Protein AF-A0A9E7FZA4-F1 (afdb_monomer_lite)

Radius of gyration: 38.79 Å; chains: 1; bounding box: 104×63×71 Å

Organism: NCBI:txid320322

Sequence (178 aa):
MCHQRRRRRAGGGRRSDHEEAVSGLAPQQAPPLRQHAPPCLWVTMFCGNHEPTAEARRIPCPIDPSHSVSGENLKSHVKRCPFKKQAQVLENQPYYSKGINSGSSGDGKDDAVGSAAKRNAIFRMSVQEFHGLLGKIKLIHSAISMVLPHSYLVPDACSKWLNQRLDRKLPYQEKHAM

Secondary structure (DSSP, 8-state):
----------------------------PPPPPPPPPPP--TT-SS-TTS---TTT-EEE-SS-TTSEEESTTHHHHHHH-HHHHHHHHHHT-TT--TTTTS---SSSS-----HHHHHHHHHTS-HHHHHHHHHHHHHHHHHHHTT-TTS----HHHHHHHTT-S-TTS--------

InterPro domains:
  IPR022776 TRM13/UPF0224 family, U11-48K-like CHHC zinc finger domain [PF05253] (58-82)
  IPR022776 TRM13/UPF0224 family, U11-48K-like CHHC zinc finger domain [PS51800] (58-85)
  IPR039044 tRNA:m(4)X modification enzyme Trm13 [PTHR12998] (45-177)

Foldseek 3Di:
DDDDDDDDDDDDDDDDDDDDDDDDDDDDDDDPDPDDDPDDPVPDPDDPVGPDDPQQDWDAQPQDSPDTDRNVCNVVCCVVPPSNVVVVVQVPDPPDDPCPVVDDPDPPPPPVCDPVNVVVVLVPDDPVVNVVVVVVVVVVCVVVCVVCVPPDPCDPVNVCVVVVVDDPPDPDDPPPDD

Structure (mmCIF, N/CA/C/O backbone):
data_AF-A0A9E7FZA4-F1
#
_entry.id   AF-A0A9E7FZA4-F1
#
loop_
_atom_site.group_PDB
_atom_site.id
_atom_site.type_symbol
_atom_site.label_atom_id
_atom_site.label_alt_id
_atom_site.label_comp_id
_atom_site.label_asym_id
_atom_site.label_entity_id
_atom_site.label_seq_id
_atom_site.pdbx_PDB_ins_code
_atom_site.Cartn_x
_atom_site.Cartn_y
_atom_site.Cartn_z
_atom_site.occupancy
_atom_site.B_iso_or_equiv
_atom_site.auth_seq_id
_atom_site.auth_comp_id
_atom_site.auth_asym_id
_atom_site.auth_atom_id
_atom_site.pdbx_PDB_model_num
ATOM 1 N N . MET A 1 1 ? 65.044 46.180 13.051 1.00 38.88 1 MET A N 1
ATOM 2 C CA . MET A 1 1 ? 65.736 45.280 14.009 1.00 38.88 1 MET A CA 1
ATOM 3 C C . MET A 1 1 ? 65.769 43.874 13.386 1.00 38.88 1 MET A C 1
ATOM 5 O O . MET A 1 1 ? 64.815 43.559 12.692 1.00 38.88 1 MET A O 1
ATOM 9 N N . CYS A 1 2 ? 66.838 43.062 13.378 1.00 30.36 2 CYS A N 1
ATOM 10 C CA . CYS A 1 2 ? 67.746 42.609 14.459 1.00 30.36 2 CYS A CA 1
ATOM 11 C C . CYS A 1 2 ? 66.999 41.794 15.535 1.00 30.36 2 CYS A C 1
ATOM 13 O O . CYS A 1 2 ? 66.047 42.319 16.090 1.00 30.36 2 CYS A O 1
ATOM 15 N N . HIS A 1 3 ? 67.330 40.540 15.883 1.00 33.72 3 HIS A N 1
ATOM 16 C CA . HIS A 1 3 ? 68.365 39.573 15.441 1.00 33.72 3 HIS A CA 1
ATOM 17 C C . HIS A 1 3 ? 67.695 38.176 15.227 1.00 33.72 3 HIS A C 1
ATOM 19 O O . HIS A 1 3 ? 66.593 37.965 15.710 1.00 33.72 3 HIS A O 1
ATOM 25 N N . GLN A 1 4 ? 68.158 37.228 14.389 1.00 36.94 4 GLN A N 1
ATOM 26 C CA . GLN A 1 4 ? 69.402 36.420 14.452 1.00 36.94 4 GLN A CA 1
ATOM 27 C C . GLN A 1 4 ? 69.544 35.630 15.788 1.00 36.94 4 GLN A C 1
ATOM 29 O O . GLN A 1 4 ? 69.359 36.218 16.839 1.00 36.94 4 GLN A O 1
ATOM 34 N N . ARG A 1 5 ? 69.883 34.320 15.847 1.00 39.69 5 ARG A N 1
ATOM 35 C CA . ARG A 1 5 ? 70.742 33.486 14.961 1.00 39.69 5 ARG A CA 1
ATOM 36 C C . ARG A 1 5 ? 70.550 31.948 15.133 1.00 39.69 5 ARG A C 1
ATOM 38 O O . ARG A 1 5 ? 70.436 31.480 16.250 1.00 39.69 5 ARG A O 1
ATOM 45 N N . ARG A 1 6 ? 70.739 31.203 14.022 1.00 39.91 6 ARG A N 1
ATOM 46 C CA . ARG A 1 6 ? 71.453 29.891 13.845 1.00 39.91 6 ARG A CA 1
ATOM 47 C C . ARG A 1 6 ? 71.077 28.679 14.741 1.00 39.91 6 ARG A C 1
ATOM 49 O O . ARG A 1 6 ? 71.290 28.693 15.939 1.00 39.91 6 ARG A O 1
ATOM 56 N N . ARG A 1 7 ? 70.552 27.581 14.166 1.00 39.00 7 ARG A N 1
ATOM 57 C CA . ARG A 1 7 ? 71.248 26.474 13.431 1.00 39.00 7 ARG A CA 1
ATOM 58 C C . ARG A 1 7 ? 72.186 25.584 14.279 1.00 39.00 7 ARG A C 1
ATOM 60 O O . ARG A 1 7 ? 73.237 26.053 14.703 1.00 39.00 7 ARG A O 1
ATOM 67 N N . ARG A 1 8 ? 71.957 24.262 14.233 1.00 36.03 8 ARG A N 1
ATOM 68 C CA . ARG A 1 8 ? 73.007 23.223 14.081 1.00 36.03 8 ARG A CA 1
ATOM 69 C C . ARG A 1 8 ? 72.563 22.162 13.059 1.00 36.03 8 ARG A C 1
ATOM 71 O O . ARG A 1 8 ? 71.376 22.058 12.767 1.00 36.03 8 ARG A O 1
ATOM 78 N N . ARG A 1 9 ? 73.524 21.448 12.460 1.00 38.00 9 ARG A N 1
ATOM 79 C CA . ARG A 1 9 ? 73.328 20.419 11.419 1.00 38.00 9 ARG A CA 1
ATOM 80 C C . ARG A 1 9 ? 74.443 19.371 11.539 1.00 38.00 9 ARG A C 1
ATOM 82 O O . ARG A 1 9 ? 75.594 19.759 11.703 1.00 38.00 9 ARG A O 1
ATOM 89 N N . ALA A 1 10 ? 74.096 18.096 11.406 1.00 35.38 10 ALA A N 1
ATOM 90 C CA . ALA A 1 10 ? 74.965 16.934 11.179 1.00 35.38 10 ALA A CA 1
ATOM 91 C C . ALA A 1 10 ? 74.084 15.878 10.457 1.00 35.38 10 ALA A C 1
ATOM 93 O O . ALA A 1 10 ? 72.870 15.916 10.643 1.00 35.38 10 ALA A O 1
ATOM 94 N N . GLY A 1 11 ? 74.536 14.991 9.564 1.00 31.41 11 GLY A N 1
ATOM 95 C CA . GLY A 1 11 ? 75.899 14.613 9.171 1.00 31.41 11 GLY A CA 1
ATOM 96 C C . GLY A 1 11 ? 76.360 13.363 9.933 1.00 31.41 11 GLY A C 1
ATOM 97 O O . GLY A 1 11 ? 76.467 13.437 11.147 1.00 31.41 11 GLY A O 1
ATOM 98 N N . GLY A 1 12 ? 76.646 12.213 9.313 1.00 29.28 12 GLY A N 1
ATOM 99 C CA . GLY A 1 12 ? 76.532 11.787 7.904 1.00 29.28 12 GLY A CA 1
ATOM 100 C C . GLY A 1 12 ? 77.145 10.377 7.733 1.00 29.28 12 GLY A C 1
ATOM 101 O O . GLY A 1 12 ? 77.919 9.970 8.592 1.00 29.28 12 GLY A O 1
ATOM 102 N N . GLY A 1 13 ? 76.826 9.622 6.668 1.00 28.83 13 GLY A N 1
ATOM 103 C CA . GLY A 1 13 ? 77.293 8.226 6.519 1.00 28.83 13 GLY A CA 1
ATOM 104 C C . GLY A 1 13 ? 77.327 7.685 5.079 1.00 28.83 13 GLY A C 1
ATOM 105 O O . GLY A 1 13 ? 76.628 8.199 4.208 1.00 28.83 13 GLY A O 1
ATOM 106 N N . ARG A 1 14 ? 78.192 6.682 4.847 1.00 32.19 14 ARG A N 1
ATOM 107 C CA . ARG A 1 14 ? 78.521 5.965 3.587 1.00 32.19 14 ARG A CA 1
ATOM 108 C C . ARG A 1 14 ? 79.055 4.554 3.937 1.00 32.19 14 ARG A C 1
ATOM 110 O O . ARG A 1 14 ? 79.384 4.334 5.098 1.00 32.19 14 ARG A O 1
ATOM 117 N N . ARG A 1 15 ? 79.235 3.593 3.017 1.00 32.59 15 ARG A N 1
ATOM 118 C CA . ARG A 1 15 ? 79.008 3.586 1.549 1.00 32.59 15 ARG A CA 1
ATOM 119 C C . ARG A 1 15 ? 77.604 2.991 1.260 1.00 32.59 15 ARG A C 1
ATOM 121 O O . ARG A 1 15 ? 76.687 3.549 1.851 1.00 32.59 15 ARG A O 1
ATOM 128 N N . SER A 1 16 ? 77.283 2.003 0.418 1.00 33.97 16 SER A N 1
ATOM 129 C CA . SER A 1 16 ? 78.027 1.118 -0.499 1.00 33.97 16 SER A CA 1
ATOM 130 C C . SER A 1 16 ? 77.231 0.929 -1.795 1.00 33.97 16 SER A C 1
ATOM 132 O O . SER A 1 16 ? 76.019 1.129 -1.811 1.00 33.97 16 SER A O 1
ATOM 134 N N . ASP A 1 17 ? 77.925 0.570 -2.869 1.00 31.58 17 ASP A N 1
ATOM 135 C CA . ASP A 1 17 ? 77.421 0.511 -4.242 1.00 31.58 17 ASP A CA 1
ATOM 136 C C . ASP A 1 17 ? 77.162 -0.940 -4.673 1.00 31.58 17 ASP A C 1
ATOM 138 O O . ASP A 1 17 ? 77.810 -1.865 -4.182 1.00 31.58 17 ASP A O 1
ATOM 142 N N . HIS A 1 18 ? 76.285 -1.121 -5.658 1.00 33.06 18 HIS A N 1
ATOM 143 C CA . HIS A 1 18 ? 76.358 -2.263 -6.563 1.00 33.06 18 HIS A CA 1
ATOM 144 C C . HIS A 1 18 ? 75.998 -1.777 -7.967 1.00 33.06 18 HIS A C 1
ATOM 146 O O . HIS A 1 18 ? 74.888 -1.293 -8.189 1.00 33.06 18 HIS A O 1
ATOM 152 N N . GLU A 1 19 ? 76.950 -1.859 -8.893 1.00 34.25 19 GLU A N 1
ATOM 153 C CA . GLU A 1 19 ? 76.653 -1.718 -10.317 1.00 34.25 19 GLU A CA 1
ATOM 154 C C . GLU A 1 19 ? 75.994 -3.002 -10.834 1.00 34.25 19 GLU A C 1
ATOM 156 O O . GLU A 1 19 ? 76.322 -4.107 -10.394 1.00 34.25 19 GLU A O 1
ATOM 161 N N . GLU A 1 20 ? 75.084 -2.827 -11.786 1.00 34.06 20 GLU A N 1
ATOM 162 C CA . GLU A 1 20 ? 74.618 -3.841 -12.729 1.00 34.06 20 GLU A CA 1
ATOM 163 C C . GLU A 1 20 ? 74.221 -3.080 -14.001 1.00 34.06 20 GLU A C 1
ATOM 165 O O . GLU A 1 20 ? 73.506 -2.074 -13.932 1.00 34.06 20 GLU A O 1
ATOM 170 N N . ALA A 1 21 ? 74.768 -3.471 -15.150 1.00 36.97 21 ALA A N 1
ATOM 171 C CA . ALA A 1 21 ? 74.808 -2.616 -16.336 1.00 36.97 21 ALA A CA 1
ATOM 172 C C . ALA A 1 21 ? 73.819 -3.087 -17.408 1.00 36.97 21 ALA A C 1
ATOM 174 O O . ALA A 1 21 ? 74.034 -4.104 -18.065 1.00 36.97 21 ALA A O 1
ATOM 175 N N . VAL A 1 22 ? 72.764 -2.303 -17.657 1.00 41.31 22 VAL A N 1
ATOM 176 C CA . VAL A 1 22 ? 71.807 -2.576 -18.742 1.00 41.31 22 VAL A CA 1
ATOM 177 C C . VAL A 1 22 ? 72.047 -1.626 -19.914 1.00 41.31 22 VAL A C 1
ATOM 179 O O . VAL A 1 22 ? 71.971 -0.405 -19.788 1.00 41.31 22 VAL A O 1
ATOM 182 N N . SER A 1 23 ? 72.362 -2.212 -21.068 1.00 39.94 23 SER A N 1
ATOM 183 C CA . SER A 1 23 ? 72.721 -1.505 -22.302 1.00 39.94 23 SER A CA 1
ATOM 184 C C . SER A 1 23 ? 71.497 -1.001 -23.082 1.00 39.94 23 SER A C 1
ATOM 186 O O . SER A 1 23 ? 70.425 -1.593 -23.004 1.00 39.94 23 SER A O 1
ATOM 188 N N . GLY A 1 24 ? 71.695 0.007 -23.943 1.00 38.31 24 GLY A N 1
ATOM 189 C CA . GLY A 1 24 ? 70.797 0.275 -25.080 1.00 38.31 24 GLY A CA 1
ATOM 190 C C . GLY A 1 24 ? 69.860 1.481 -24.957 1.00 38.31 24 GLY A C 1
ATOM 191 O O . GLY A 1 24 ? 68.643 1.326 -24.896 1.00 38.31 24 GLY A O 1
ATOM 192 N N . LEU A 1 25 ? 70.403 2.701 -25.042 1.00 35.81 25 LEU A N 1
ATOM 193 C CA . LEU A 1 25 ? 69.599 3.895 -25.331 1.00 35.81 25 LEU A CA 1
ATOM 194 C C . LEU A 1 25 ? 69.235 3.953 -26.825 1.00 35.81 25 LEU A C 1
ATOM 196 O O . LEU A 1 25 ? 70.003 4.460 -27.641 1.00 35.81 25 LEU A O 1
ATOM 200 N N . ALA A 1 26 ? 68.043 3.473 -27.178 1.00 50.72 26 ALA A N 1
ATOM 201 C CA . ALA A 1 26 ? 67.417 3.799 -28.458 1.00 50.72 26 ALA A CA 1
ATOM 202 C C . ALA A 1 26 ? 66.765 5.200 -28.385 1.00 50.72 26 ALA A C 1
ATOM 204 O O . ALA A 1 26 ? 66.097 5.504 -27.391 1.00 50.72 26 ALA A O 1
ATOM 205 N N . PRO A 1 27 ? 66.911 6.064 -29.408 1.00 44.44 27 PRO A N 1
ATOM 206 C CA . PRO A 1 27 ? 66.286 7.382 -29.408 1.00 44.44 27 PRO A CA 1
ATOM 207 C C . PRO A 1 27 ? 64.767 7.250 -29.584 1.00 44.44 27 PRO A C 1
ATOM 209 O O . PRO A 1 27 ? 64.277 6.951 -30.674 1.00 44.44 27 PRO A O 1
ATOM 212 N N . GLN A 1 28 ? 64.013 7.489 -28.510 1.00 47.84 28 GLN A N 1
ATOM 213 C CA . GLN A 1 28 ? 62.552 7.535 -28.573 1.00 47.84 28 GLN A CA 1
ATOM 214 C C . GLN A 1 28 ? 62.111 8.714 -29.448 1.00 47.84 28 GLN A C 1
ATOM 216 O O . GLN A 1 28 ? 62.324 9.876 -29.099 1.00 47.84 28 GLN A O 1
ATOM 221 N N . GLN A 1 29 ? 61.489 8.411 -30.588 1.00 48.44 29 GLN A N 1
ATOM 222 C CA . GLN A 1 29 ? 60.869 9.422 -31.438 1.00 48.44 29 GLN A CA 1
ATOM 223 C C . GLN A 1 29 ? 59.700 10.060 -30.680 1.00 48.44 29 GLN A C 1
ATOM 225 O O . GLN A 1 29 ? 58.849 9.356 -30.133 1.00 48.44 29 GLN A O 1
ATOM 230 N N . ALA A 1 30 ? 59.657 11.393 -30.633 1.00 49.06 30 ALA A N 1
ATOM 231 C CA . ALA A 1 30 ? 58.550 12.100 -30.002 1.00 49.06 30 ALA A CA 1
ATOM 232 C C . ALA A 1 30 ? 57.234 11.785 -30.743 1.00 49.06 30 ALA A C 1
ATOM 234 O O . ALA A 1 30 ? 57.228 11.774 -31.978 1.00 49.06 30 ALA A O 1
ATOM 235 N N . PRO A 1 31 ? 56.115 11.546 -30.031 1.00 54.03 31 PRO A N 1
ATOM 236 C CA . PRO A 1 31 ? 54.830 11.330 -30.683 1.00 54.03 31 PRO A CA 1
ATOM 237 C C . PRO A 1 31 ? 54.437 12.582 -31.483 1.00 54.03 31 PRO A C 1
ATOM 239 O O . PRO A 1 31 ? 54.711 13.700 -31.032 1.00 54.03 31 PRO A O 1
ATOM 242 N N . PRO A 1 32 ? 53.783 12.431 -32.650 1.00 54.00 32 PRO A N 1
ATOM 243 C CA . PRO A 1 32 ? 53.378 13.573 -33.457 1.00 54.00 32 PRO A CA 1
ATOM 244 C C . PRO A 1 32 ? 52.465 14.492 -32.643 1.00 54.00 32 PRO A C 1
ATOM 246 O O . PRO A 1 32 ? 51.530 14.032 -31.979 1.00 54.00 32 PRO A O 1
ATOM 249 N N . LEU A 1 33 ? 52.742 15.798 -32.701 1.00 50.69 33 LEU A N 1
ATOM 250 C CA . LEU A 1 33 ? 51.929 16.814 -32.039 1.00 50.69 33 LEU A CA 1
ATOM 251 C C . LEU A 1 33 ? 50.464 16.630 -32.445 1.00 50.69 33 LEU A C 1
ATOM 253 O O . LEU A 1 33 ? 50.146 16.596 -33.636 1.00 50.69 33 LEU A O 1
ATOM 257 N N . ARG A 1 34 ? 49.569 16.517 -31.453 1.00 52.25 34 ARG A N 1
ATOM 258 C CA . ARG A 1 34 ? 48.125 16.493 -31.706 1.00 52.25 34 ARG A CA 1
ATOM 259 C C . ARG A 1 34 ? 47.766 17.732 -32.516 1.00 52.25 34 ARG A C 1
ATOM 261 O O . ARG A 1 34 ? 47.904 18.847 -32.019 1.00 52.25 34 ARG A O 1
ATOM 268 N N . GLN A 1 35 ? 47.280 17.525 -33.737 1.00 55.59 35 GLN A N 1
ATOM 269 C CA . GLN A 1 35 ? 46.685 18.595 -34.525 1.00 55.59 35 GLN A CA 1
ATOM 270 C C . GLN A 1 35 ? 45.560 19.209 -33.686 1.00 55.59 35 GLN A C 1
ATOM 272 O O . GLN A 1 35 ? 44.653 18.501 -33.239 1.00 55.59 35 GLN A O 1
ATOM 277 N N . HIS A 1 36 ? 45.677 20.503 -33.387 1.00 57.22 36 HIS A N 1
ATOM 278 C CA . HIS A 1 36 ? 44.692 21.191 -32.564 1.00 57.22 36 HIS A CA 1
ATOM 279 C C . HIS A 1 36 ? 43.347 21.178 -33.293 1.00 57.22 36 HIS A C 1
ATOM 281 O O . HIS A 1 36 ? 43.280 21.498 -34.480 1.00 57.22 36 HIS A O 1
ATOM 287 N N . ALA A 1 37 ? 42.281 20.797 -32.585 1.00 57.38 37 ALA A N 1
ATOM 288 C CA . ALA A 1 37 ? 40.937 20.844 -33.144 1.00 57.38 37 ALA A CA 1
ATOM 289 C C . ALA A 1 37 ? 40.608 22.285 -33.587 1.00 57.38 37 ALA A C 1
ATOM 291 O O . ALA A 1 37 ? 40.990 23.226 -32.881 1.00 57.38 37 ALA A O 1
ATOM 292 N N . PRO A 1 38 ? 39.922 22.479 -34.730 1.00 58.16 38 PRO A N 1
ATOM 293 C CA . PRO A 1 38 ? 39.569 23.812 -35.201 1.00 58.16 38 PRO A CA 1
ATOM 294 C C . PRO A 1 38 ? 38.713 24.546 -34.153 1.00 58.16 38 PRO A C 1
ATOM 296 O O . PRO A 1 38 ? 37.915 23.908 -33.457 1.00 58.16 38 PRO A O 1
ATOM 299 N N . PRO A 1 39 ? 38.872 25.874 -34.008 1.00 54.72 39 PRO A N 1
ATOM 300 C CA . PRO A 1 39 ? 38.181 26.637 -32.977 1.00 54.72 39 PRO A CA 1
ATOM 301 C C . PRO A 1 39 ? 36.663 26.549 -33.153 1.00 54.72 39 PRO A C 1
ATOM 303 O O . PRO A 1 39 ? 36.142 26.660 -34.263 1.00 54.72 39 PRO A O 1
ATOM 306 N N . CYS A 1 40 ? 35.948 26.362 -32.042 1.00 52.91 40 CYS A N 1
ATOM 307 C CA . CYS A 1 40 ? 34.493 26.251 -32.048 1.00 52.91 40 CYS A CA 1
ATOM 308 C C . CYS A 1 40 ? 33.859 27.556 -32.551 1.00 52.91 40 CYS A C 1
ATOM 310 O O . CYS A 1 40 ? 33.957 28.595 -31.895 1.00 52.91 40 CYS A O 1
ATOM 312 N N . LEU A 1 41 ? 33.184 27.498 -33.702 1.00 50.09 41 LEU A N 1
ATOM 313 C CA . LEU A 1 41 ? 32.391 28.612 -34.215 1.00 50.09 41 LEU A CA 1
ATOM 314 C C . LEU A 1 41 ? 31.134 28.767 -33.348 1.00 50.09 41 LEU A C 1
ATOM 316 O O . LEU A 1 41 ? 30.140 28.070 -33.523 1.00 50.09 41 LEU A O 1
ATOM 320 N N . TRP A 1 42 ? 31.226 29.703 -32.406 1.00 49.84 42 TRP A N 1
ATOM 321 C CA . TRP A 1 42 ? 30.310 30.050 -31.308 1.00 49.84 42 TRP A CA 1
ATOM 322 C C . TRP A 1 42 ? 28.844 30.383 -31.666 1.00 49.84 42 TRP A C 1
ATOM 324 O O . TRP A 1 42 ? 28.104 30.857 -30.808 1.00 49.84 42 TRP A O 1
ATOM 334 N N . VAL A 1 43 ? 28.411 30.134 -32.904 1.00 58.72 43 VAL A N 1
ATOM 335 C CA . VAL A 1 43 ? 27.051 30.405 -33.401 1.00 58.72 43 VAL A CA 1
ATOM 336 C C . VAL A 1 43 ? 26.199 29.126 -33.478 1.00 58.72 43 VAL A C 1
ATOM 338 O O . VAL A 1 43 ? 24.974 29.215 -33.511 1.00 58.72 43 VAL A O 1
ATOM 341 N N . THR A 1 44 ? 26.801 27.929 -33.435 1.00 57.25 44 THR A N 1
ATOM 342 C CA . THR A 1 44 ? 26.060 26.658 -33.345 1.00 57.25 44 THR A CA 1
ATOM 343 C C . THR A 1 44 ? 26.374 25.925 -32.037 1.00 57.25 44 THR A C 1
ATOM 345 O O . THR A 1 44 ? 27.525 25.653 -31.710 1.00 57.25 44 THR A O 1
ATOM 348 N N . MET A 1 45 ? 25.328 25.558 -31.285 1.00 66.31 45 MET A N 1
ATOM 349 C CA . MET A 1 45 ? 25.434 24.790 -30.024 1.00 66.31 45 MET A CA 1
ATOM 350 C C . MET A 1 45 ? 25.992 23.366 -30.214 1.00 66.31 45 MET A C 1
ATOM 352 O O . MET A 1 45 ? 26.352 22.700 -29.245 1.00 66.31 45 MET A O 1
ATOM 356 N N . PHE A 1 46 ? 26.061 22.904 -31.463 1.00 64.69 46 PHE A N 1
ATOM 357 C CA . PHE A 1 46 ? 26.581 21.609 -31.880 1.00 64.69 46 PHE A CA 1
ATOM 358 C C . PHE A 1 46 ? 27.484 21.819 -33.101 1.00 64.69 46 PHE A C 1
ATOM 360 O O . PHE A 1 46 ? 27.218 22.697 -33.924 1.00 64.69 46 PHE A O 1
ATOM 367 N N . CYS A 1 47 ? 28.551 21.030 -33.240 1.00 74.06 47 CYS A N 1
ATOM 368 C CA . CYS A 1 47 ? 29.307 20.978 -34.492 1.00 74.06 47 CYS A CA 1
ATOM 369 C C . CYS A 1 47 ? 28.553 20.129 -35.533 1.00 74.06 47 CYS A C 1
ATOM 371 O O . CYS A 1 47 ? 27.715 19.307 -35.165 1.00 74.06 47 CYS A O 1
ATOM 373 N N . GLY A 1 48 ? 28.900 20.246 -36.820 1.00 57.06 48 GLY A N 1
ATOM 374 C CA . GLY A 1 48 ? 28.269 19.470 -37.905 1.00 57.06 48 GLY A CA 1
ATOM 375 C C . GLY A 1 48 ? 28.447 17.942 -37.827 1.00 57.06 48 GLY A C 1
ATOM 376 O O . GLY A 1 48 ? 27.920 17.222 -38.661 1.00 57.06 48 GLY A O 1
ATOM 377 N N . ASN A 1 49 ? 29.175 17.434 -36.825 1.00 59.25 49 ASN A N 1
ATOM 378 C CA . ASN A 1 49 ? 29.316 16.004 -36.528 1.00 59.25 49 ASN A CA 1
ATOM 379 C C . ASN A 1 49 ? 28.532 15.575 -35.261 1.00 59.25 49 ASN A C 1
ATOM 381 O O . ASN A 1 49 ? 28.656 14.439 -34.796 1.00 59.25 49 ASN A O 1
ATOM 385 N N . HIS A 1 50 ? 27.756 16.498 -34.682 1.00 63.53 50 HIS A N 1
ATOM 386 C CA . HIS A 1 50 ? 26.902 16.344 -33.497 1.00 63.53 50 HIS A CA 1
ATOM 387 C C . HIS A 1 50 ? 25.514 16.986 -33.698 1.00 63.53 50 HIS A C 1
ATOM 389 O O . HIS A 1 50 ? 24.812 17.257 -32.724 1.00 63.53 50 HIS A O 1
ATOM 395 N N . GLU A 1 51 ? 25.112 17.237 -34.946 1.00 60.59 51 GLU A N 1
ATOM 396 C CA . GLU A 1 51 ? 23.770 17.720 -35.265 1.00 60.59 51 GLU A CA 1
ATOM 397 C C . GLU A 1 51 ? 22.719 16.673 -34.832 1.00 60.59 51 GLU A C 1
ATOM 399 O O . GLU A 1 51 ? 22.842 15.506 -35.217 1.00 60.59 51 GLU A O 1
ATOM 404 N N . PRO A 1 52 ? 21.720 17.023 -33.992 1.00 60.88 52 PRO A N 1
ATOM 405 C CA . PRO A 1 52 ? 20.790 16.032 -33.455 1.00 60.88 52 PRO A CA 1
ATOM 406 C C . PRO A 1 52 ? 19.813 15.493 -34.512 1.00 60.88 52 PRO A C 1
ATOM 408 O O . PRO A 1 52 ? 18.746 16.064 -34.742 1.00 60.88 52 PRO A O 1
ATOM 411 N N . THR A 1 53 ? 20.140 14.343 -35.104 1.00 64.56 53 THR A N 1
ATOM 412 C CA . THR A 1 53 ? 19.197 13.518 -35.875 1.00 64.56 53 THR A CA 1
ATOM 413 C C . THR A 1 53 ? 17.947 13.195 -35.050 1.00 64.56 53 THR A C 1
ATOM 415 O O . THR A 1 53 ? 17.996 13.086 -33.819 1.00 64.56 53 THR A O 1
ATOM 418 N N . ALA A 1 54 ? 16.806 12.996 -35.716 1.00 61.84 54 ALA A N 1
ATOM 419 C CA . ALA A 1 54 ? 15.543 12.671 -35.044 1.00 61.84 54 ALA A CA 1
ATOM 420 C C . ALA A 1 54 ? 15.624 11.344 -34.257 1.00 61.84 54 ALA A C 1
ATOM 422 O O . ALA A 1 54 ? 14.920 11.151 -33.266 1.00 61.84 54 ALA A O 1
ATOM 423 N N . GLU A 1 55 ? 16.539 10.472 -34.667 1.00 59.94 55 GLU A N 1
ATOM 424 C CA . GLU A 1 55 ? 16.875 9.153 -34.135 1.00 59.94 55 GLU A CA 1
ATOM 425 C C . GLU A 1 55 ? 17.727 9.251 -32.851 1.00 59.94 55 GLU A C 1
ATOM 427 O O . GLU A 1 55 ? 17.510 8.504 -31.886 1.00 59.94 55 GLU A O 1
ATOM 432 N N . ALA A 1 56 ? 18.614 10.254 -32.795 1.00 67.12 56 ALA A N 1
ATOM 433 C CA . ALA A 1 56 ? 19.438 10.594 -31.635 1.00 67.12 56 ALA A CA 1
ATOM 434 C C . ALA A 1 56 ? 18.630 11.261 -30.501 1.00 67.12 56 ALA A C 1
ATOM 436 O O . ALA A 1 56 ? 19.107 11.369 -29.363 1.00 67.12 56 ALA A O 1
ATOM 437 N N . ARG A 1 57 ? 17.388 11.687 -30.781 1.00 82.81 57 ARG A N 1
ATOM 438 C CA . ARG A 1 57 ? 16.461 12.275 -29.804 1.00 82.81 57 ARG A CA 1
ATOM 439 C C . ARG A 1 57 ? 16.291 11.366 -28.585 1.00 82.81 57 ARG A C 1
ATOM 441 O O . ARG A 1 57 ? 16.064 10.159 -28.697 1.00 82.81 57 ARG A O 1
ATOM 448 N N . ARG A 1 58 ? 16.330 11.971 -27.393 1.00 89.25 58 ARG A N 1
ATOM 449 C CA . ARG A 1 58 ? 15.987 11.276 -26.147 1.00 89.25 58 ARG A CA 1
ATOM 450 C C . ARG A 1 58 ? 14.470 11.232 -25.965 1.00 89.25 58 ARG A C 1
ATOM 452 O O . ARG A 1 58 ? 13.800 12.256 -26.089 1.00 89.25 58 ARG A O 1
ATOM 459 N N . ILE A 1 59 ? 13.950 10.057 -25.638 1.00 91.25 59 ILE A N 1
ATOM 460 C CA . ILE A 1 59 ? 12.536 9.781 -25.355 1.00 91.25 59 ILE A CA 1
ATOM 461 C C . ILE A 1 59 ? 12.386 9.227 -23.928 1.00 91.25 59 ILE A C 1
ATOM 463 O O . ILE A 1 59 ? 13.337 8.615 -23.430 1.00 91.25 59 ILE A O 1
ATOM 467 N N . PRO A 1 60 ? 11.246 9.432 -23.240 1.00 94.75 60 PRO A N 1
ATOM 468 C CA . PRO A 1 60 ? 10.995 8.803 -21.943 1.00 94.75 60 PRO A CA 1
ATOM 469 C C . PRO A 1 60 ? 10.956 7.276 -22.080 1.00 94.75 60 PRO A C 1
ATOM 471 O O . PRO A 1 60 ? 10.576 6.737 -23.123 1.00 94.75 60 PRO A O 1
ATOM 474 N N . CYS A 1 61 ? 11.352 6.558 -21.032 1.00 94.88 61 CYS A N 1
ATOM 475 C CA . CYS A 1 61 ? 11.288 5.101 -21.031 1.00 94.88 61 CYS A CA 1
ATOM 476 C C . CYS A 1 61 ? 9.832 4.604 -20.876 1.00 94.88 61 CYS A C 1
ATOM 478 O O . CYS A 1 61 ? 9.114 5.076 -19.998 1.00 94.88 61 CYS A O 1
ATOM 480 N N . PRO A 1 62 ? 9.390 3.593 -21.652 1.00 93.88 62 PRO A N 1
ATOM 481 C CA . PRO A 1 62 ? 8.021 3.061 -21.604 1.00 93.88 62 PRO A CA 1
ATOM 482 C C . PRO A 1 62 ? 7.717 2.189 -20.371 1.00 93.88 62 PRO A C 1
ATOM 484 O O . PRO A 1 62 ? 6.655 1.579 -20.306 1.00 93.88 62 PRO A O 1
ATOM 487 N N . ILE A 1 63 ? 8.658 2.067 -19.429 1.00 93.62 63 ILE A N 1
ATOM 488 C CA . ILE A 1 63 ? 8.514 1.285 -18.185 1.00 93.62 63 ILE A CA 1
ATOM 489 C C . ILE A 1 63 ? 8.491 2.205 -16.961 1.00 93.62 63 ILE A C 1
ATOM 491 O O . ILE A 1 63 ? 7.791 1.922 -15.996 1.00 93.62 63 ILE A O 1
ATOM 495 N N . ASP A 1 64 ? 9.233 3.309 -17.023 1.00 92.12 64 ASP A N 1
ATOM 496 C CA . ASP A 1 64 ? 9.205 4.389 -16.043 1.00 92.12 64 ASP A CA 1
ATOM 497 C C . ASP A 1 64 ? 9.509 5.711 -16.774 1.00 92.12 64 ASP A C 1
ATOM 499 O O . ASP A 1 64 ? 10.623 5.872 -17.279 1.00 92.12 64 ASP A O 1
ATOM 503 N N . PRO A 1 65 ? 8.556 6.657 -16.854 1.00 93.88 65 PRO A N 1
ATOM 504 C CA . PRO A 1 65 ? 8.786 7.961 -17.468 1.00 93.88 65 PRO A CA 1
ATOM 505 C C . PRO A 1 65 ? 9.832 8.845 -16.766 1.00 93.88 65 PRO A C 1
ATOM 507 O O . PRO A 1 65 ? 10.189 9.878 -17.333 1.00 93.88 65 PRO A O 1
ATOM 510 N N . SER A 1 66 ? 10.328 8.486 -15.570 1.00 93.69 66 SER A N 1
ATOM 511 C CA . SER A 1 66 ? 11.297 9.307 -14.824 1.00 93.69 66 SER A CA 1
ATOM 512 C C . SER A 1 66 ? 12.655 9.477 -15.525 1.00 93.69 66 SER A C 1
ATOM 514 O O . SER A 1 66 ? 13.343 10.474 -15.291 1.00 93.69 66 SER A O 1
ATOM 516 N N . HIS A 1 67 ? 13.041 8.560 -16.425 1.00 92.94 67 HIS A N 1
ATOM 517 C CA . HIS A 1 67 ? 14.315 8.617 -17.155 1.00 92.94 67 HIS A CA 1
ATOM 518 C C . HIS A 1 67 ? 14.165 8.549 -18.682 1.00 92.94 67 HIS A C 1
ATOM 520 O O . HIS A 1 67 ? 13.207 7.998 -19.226 1.00 92.94 67 HIS A O 1
ATOM 526 N N . SER A 1 68 ? 15.167 9.087 -19.395 1.00 93.25 68 SER A N 1
ATOM 527 C CA . SER A 1 68 ? 15.174 9.190 -20.862 1.00 93.25 68 SER A CA 1
ATOM 528 C C . SER A 1 68 ? 16.324 8.444 -21.552 1.00 93.25 68 SER A C 1
ATOM 530 O O . SER A 1 68 ? 17.454 8.355 -21.054 1.00 93.25 68 SER A O 1
ATOM 532 N N . VAL A 1 69 ? 16.03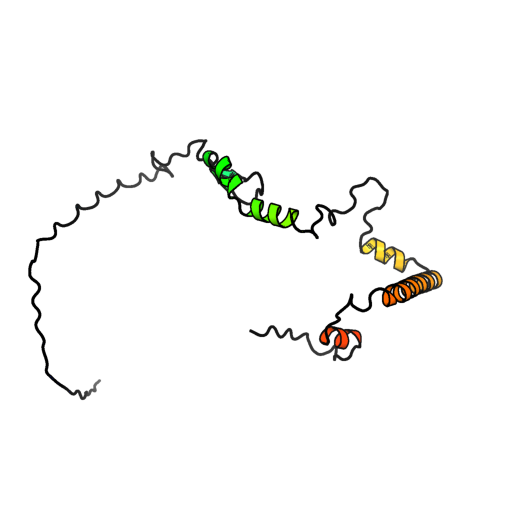5 7.926 -22.746 1.00 91.94 69 VAL A N 1
ATOM 533 C CA . VAL A 1 69 ? 16.875 7.003 -23.530 1.00 91.94 69 VAL A CA 1
ATOM 534 C C . VAL A 1 69 ? 16.965 7.471 -24.987 1.00 91.94 69 VAL A C 1
ATOM 536 O O . VAL A 1 69 ? 16.028 8.108 -25.457 1.00 91.94 69 VAL A O 1
ATOM 539 N N . SER A 1 70 ? 18.052 7.179 -25.716 1.00 90.31 70 SER A N 1
ATOM 540 C CA . SER A 1 70 ? 18.094 7.467 -27.167 1.00 90.31 70 SER A CA 1
ATOM 541 C C . SER A 1 70 ? 17.074 6.591 -27.905 1.00 90.31 70 SER A C 1
ATOM 543 O O . SER A 1 70 ? 16.898 5.424 -27.538 1.00 90.31 70 SER A O 1
ATOM 545 N N . GLY A 1 71 ? 16.400 7.146 -28.918 1.00 87.69 71 GLY A N 1
ATOM 546 C CA . GLY A 1 71 ? 15.345 6.457 -29.669 1.00 87.69 71 GLY A CA 1
ATOM 547 C C . GLY A 1 71 ? 15.822 5.144 -30.293 1.00 87.69 71 GLY A C 1
ATOM 548 O O . GLY A 1 71 ? 15.240 4.088 -30.036 1.00 87.69 71 GLY A O 1
ATOM 549 N N . GLU A 1 72 ? 16.946 5.190 -31.012 1.00 88.25 72 GLU A N 1
ATOM 550 C CA . GLU A 1 72 ? 17.662 4.018 -31.552 1.00 88.25 72 GLU A CA 1
ATOM 551 C C . GLU A 1 72 ? 17.857 2.908 -30.503 1.00 88.25 72 GLU A C 1
ATOM 553 O O . GLU A 1 72 ? 17.626 1.722 -30.753 1.00 88.25 72 GLU A O 1
ATOM 558 N N . ASN A 1 73 ? 18.261 3.304 -29.293 1.00 89.44 73 ASN A N 1
ATOM 559 C CA . ASN A 1 73 ? 18.639 2.403 -28.213 1.00 89.44 73 ASN A CA 1
ATOM 560 C C . ASN A 1 73 ? 17.468 1.996 -27.307 1.00 89.44 73 ASN A C 1
ATOM 562 O O . ASN A 1 73 ? 17.675 1.263 -26.340 1.00 89.44 73 ASN A O 1
ATOM 566 N N . LEU A 1 74 ? 16.225 2.373 -27.618 1.00 91.56 74 LEU A N 1
ATOM 567 C CA . LEU A 1 74 ? 15.051 1.969 -26.839 1.00 91.56 74 LEU A CA 1
ATOM 568 C C . LEU A 1 74 ? 14.957 0.438 -26.687 1.00 91.56 74 LEU A C 1
ATOM 570 O O . LEU A 1 74 ? 14.777 -0.083 -25.583 1.00 91.56 74 LEU A O 1
ATOM 574 N N . LYS A 1 75 ? 15.140 -0.299 -27.792 1.00 92.62 75 LYS A N 1
ATOM 575 C CA . LYS A 1 75 ? 15.038 -1.771 -27.830 1.00 92.62 75 LYS A CA 1
ATOM 576 C C . LYS A 1 75 ? 16.150 -2.471 -27.034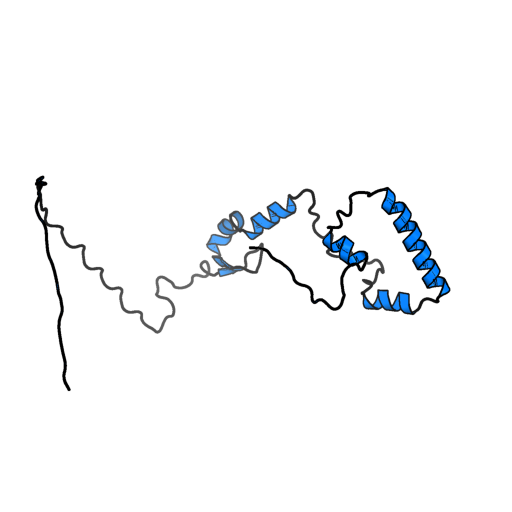 1.00 92.62 75 LYS A C 1
ATOM 578 O O . LYS A 1 75 ? 15.925 -3.563 -26.509 1.00 92.62 75 LYS A O 1
ATOM 583 N N . SER A 1 76 ? 17.339 -1.870 -26.934 1.00 93.94 76 SER A N 1
ATOM 584 C CA . SER A 1 76 ? 18.457 -2.394 -26.136 1.00 93.94 76 SER A CA 1
ATOM 585 C C . SER A 1 76 ? 18.326 -1.990 -24.661 1.00 93.94 76 SER A C 1
ATOM 587 O O . SER A 1 76 ? 18.544 -2.822 -23.775 1.00 93.94 76 SER A O 1
ATOM 589 N N . HIS A 1 77 ? 17.861 -0.766 -24.386 1.00 95.00 77 HIS A N 1
ATOM 590 C CA . HIS A 1 77 ? 17.553 -0.271 -23.047 1.00 95.00 77 HIS A CA 1
ATOM 591 C C . HIS A 1 77 ? 16.487 -1.119 -22.347 1.00 95.00 77 HIS A C 1
ATOM 593 O O . HIS A 1 77 ? 16.716 -1.565 -21.227 1.00 95.00 77 HIS A O 1
ATOM 599 N N . VAL A 1 78 ? 15.351 -1.407 -22.991 1.00 94.25 78 VAL A N 1
ATOM 600 C CA . VAL A 1 78 ? 14.239 -2.176 -22.388 1.00 94.25 78 VAL A CA 1
ATOM 601 C C . VAL A 1 78 ? 14.662 -3.586 -21.934 1.00 94.25 78 VAL A C 1
ATOM 603 O O . VAL A 1 78 ? 14.052 -4.154 -21.028 1.00 94.25 78 VAL A O 1
ATOM 606 N N . LYS A 1 79 ? 15.743 -4.149 -22.492 1.00 94.56 79 LYS A N 1
ATOM 607 C CA . LYS A 1 79 ? 16.336 -5.424 -22.039 1.00 94.56 79 LYS A CA 1
ATOM 608 C C . LYS A 1 79 ? 17.246 -5.283 -20.808 1.00 94.56 79 LYS A C 1
ATOM 610 O O . LYS A 1 79 ? 17.516 -6.276 -20.140 1.00 94.56 79 LYS A O 1
ATOM 615 N N . ARG A 1 80 ? 17.749 -4.079 -20.514 1.00 94.62 80 ARG A N 1
ATOM 616 C CA . ARG A 1 80 ? 18.749 -3.799 -19.462 1.00 94.62 80 ARG A CA 1
ATOM 617 C C . ARG A 1 80 ? 18.235 -2.901 -18.325 1.00 94.62 80 ARG A C 1
ATOM 619 O O . ARG A 1 80 ? 18.862 -2.890 -17.269 1.00 94.62 80 ARG A O 1
ATOM 626 N N . CYS A 1 81 ? 17.119 -2.200 -18.541 1.00 96.38 81 CYS A N 1
ATOM 627 C CA . CYS A 1 81 ? 16.481 -1.223 -17.654 1.00 96.38 81 CYS A CA 1
ATOM 628 C C . CYS A 1 81 ? 16.418 -1.685 -16.178 1.00 96.38 81 CYS A C 1
ATOM 630 O O . CYS A 1 81 ? 15.829 -2.738 -15.913 1.00 96.38 81 CYS A O 1
ATOM 632 N N . PRO A 1 82 ? 16.967 -0.913 -15.215 1.00 95.56 82 PRO A N 1
ATOM 633 C CA . PRO A 1 82 ? 16.913 -1.254 -13.791 1.00 95.56 82 PRO A CA 1
ATOM 634 C C . PRO A 1 82 ? 15.481 -1.395 -13.266 1.00 95.56 82 PRO A C 1
ATOM 636 O O . PRO A 1 82 ? 15.157 -2.426 -12.683 1.00 95.56 82 PRO A O 1
ATOM 639 N N . PHE A 1 83 ? 14.604 -0.431 -13.565 1.00 95.06 83 PHE A N 1
ATOM 640 C CA . PHE A 1 83 ? 13.202 -0.451 -13.131 1.00 95.06 83 PHE A CA 1
ATOM 641 C C . PHE A 1 83 ? 12.434 -1.668 -13.653 1.00 95.06 83 PHE A C 1
ATOM 643 O O . PHE A 1 83 ? 11.652 -2.255 -12.912 1.00 95.06 83 PHE A O 1
ATOM 650 N N . LYS A 1 84 ? 12.721 -2.135 -14.880 1.00 95.50 84 LYS A N 1
ATOM 651 C CA . LYS A 1 84 ? 12.150 -3.396 -15.378 1.00 95.50 84 LYS A CA 1
ATOM 652 C C . LYS A 1 84 ? 12.565 -4.581 -14.508 1.00 95.50 84 LYS A C 1
ATOM 654 O O . LYS A 1 84 ? 11.718 -5.378 -14.123 1.00 95.50 84 LYS A O 1
ATOM 659 N N . LYS A 1 85 ? 13.861 -4.703 -14.205 1.00 95.81 85 LYS A N 1
ATOM 660 C CA . LYS A 1 85 ? 14.379 -5.797 -13.370 1.00 95.81 85 LYS A CA 1
ATOM 661 C C . LYS A 1 85 ? 13.791 -5.736 -11.962 1.00 95.81 85 LYS A C 1
ATOM 663 O O . LYS A 1 85 ? 13.399 -6.768 -11.438 1.00 95.81 85 LYS A O 1
ATOM 668 N N . GLN A 1 86 ? 13.685 -4.541 -11.383 1.00 94.62 86 GLN A N 1
ATOM 669 C CA . GLN A 1 86 ? 13.070 -4.323 -10.076 1.00 94.62 86 GLN A CA 1
ATOM 670 C C . GLN A 1 86 ? 11.587 -4.714 -10.073 1.00 94.62 86 GLN A C 1
ATOM 672 O O . GLN A 1 86 ? 11.168 -5.448 -9.184 1.00 94.62 86 GLN A O 1
ATOM 677 N N . ALA A 1 87 ? 10.817 -4.303 -11.087 1.00 92.69 87 ALA A N 1
ATOM 678 C CA . ALA A 1 87 ? 9.421 -4.702 -11.248 1.00 92.69 87 ALA A CA 1
ATOM 679 C C . ALA A 1 87 ? 9.277 -6.225 -11.385 1.00 92.69 87 ALA A C 1
ATOM 681 O O . ALA A 1 87 ? 8.477 -6.815 -10.675 1.00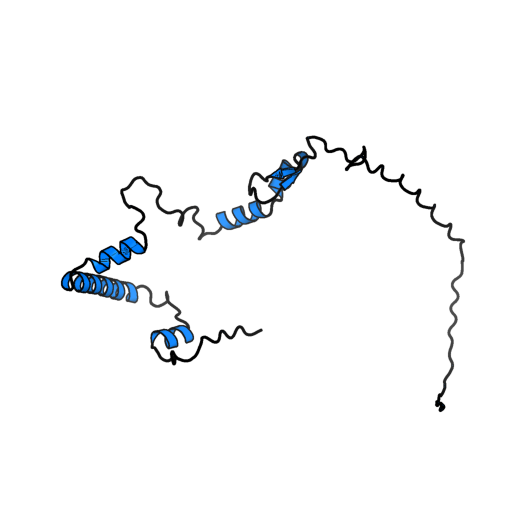 92.69 87 ALA A O 1
ATOM 682 N N . GLN A 1 88 ? 10.109 -6.881 -12.202 1.00 94.62 88 GLN A N 1
ATOM 683 C CA . GLN A 1 88 ? 10.092 -8.343 -12.347 1.00 94.62 88 GLN A CA 1
ATOM 684 C C . GLN A 1 88 ? 10.498 -9.077 -11.057 1.00 94.62 88 GLN A C 1
ATOM 686 O O . GLN A 1 88 ? 9.905 -10.095 -10.721 1.00 94.62 88 GLN A O 1
ATOM 691 N N . VAL A 1 89 ? 11.488 -8.576 -10.311 1.00 95.62 89 VAL A N 1
ATOM 692 C CA . VAL A 1 89 ? 11.875 -9.147 -9.007 1.00 95.62 89 VAL A CA 1
ATOM 693 C C . VAL A 1 89 ? 10.750 -8.988 -7.984 1.00 95.62 89 VAL A C 1
ATOM 695 O O . VAL A 1 89 ? 10.519 -9.917 -7.214 1.00 95.62 89 VAL A O 1
ATOM 698 N N . LEU A 1 90 ? 10.040 -7.856 -7.999 1.00 92.62 90 LEU A N 1
ATOM 699 C CA . LEU A 1 90 ? 8.892 -7.577 -7.136 1.00 92.62 90 LEU A CA 1
ATOM 700 C C . LEU A 1 90 ? 7.685 -8.461 -7.490 1.00 92.62 90 LEU A C 1
ATOM 702 O O . LEU A 1 90 ? 7.143 -9.118 -6.610 1.00 92.62 90 LEU A O 1
ATOM 706 N N . GLU A 1 91 ? 7.310 -8.529 -8.770 1.00 94.25 91 GLU A N 1
ATOM 707 C CA . GLU A 1 91 ? 6.197 -9.348 -9.280 1.00 94.25 91 GLU A CA 1
ATOM 708 C C . GLU A 1 91 ? 6.416 -10.855 -9.059 1.00 94.25 91 GLU A C 1
ATOM 710 O O . GLU A 1 91 ? 5.445 -11.594 -8.927 1.00 94.25 91 GLU A O 1
ATOM 715 N N . ASN A 1 92 ? 7.672 -11.301 -8.939 1.00 95.56 92 ASN A N 1
ATOM 716 C CA . ASN A 1 92 ? 8.036 -12.683 -8.617 1.00 95.56 92 ASN A CA 1
ATOM 717 C C . ASN A 1 92 ? 8.115 -12.993 -7.102 1.00 95.56 92 ASN A C 1
ATOM 719 O O . ASN A 1 92 ? 8.474 -14.116 -6.743 1.00 95.56 92 ASN A O 1
ATOM 723 N N . GLN A 1 93 ? 7.844 -12.047 -6.191 1.00 94.75 93 GLN A N 1
ATOM 724 C CA . GLN A 1 93 ? 7.867 -12.344 -4.750 1.00 94.75 93 GLN A CA 1
ATOM 725 C C . GLN A 1 93 ? 6.610 -13.125 -4.320 1.00 94.75 93 GLN A C 1
ATOM 727 O O . GLN A 1 93 ? 5.505 -12.654 -4.585 1.00 94.75 93 GLN A O 1
ATOM 732 N N . PRO A 1 94 ? 6.725 -14.233 -3.554 1.00 95.06 94 PRO A N 1
ATOM 733 C CA . PRO A 1 94 ? 5.565 -15.023 -3.106 1.00 95.06 94 PRO A CA 1
ATOM 734 C C . PRO A 1 94 ? 4.532 -14.260 -2.260 1.00 95.06 94 PRO A C 1
ATOM 736 O O . PRO A 1 94 ? 3.405 -14.715 -2.098 1.00 95.06 94 PRO A O 1
ATOM 739 N N . TYR A 1 95 ? 4.926 -13.117 -1.693 1.00 91.50 95 TYR A N 1
ATOM 740 C CA . TYR A 1 95 ? 4.105 -12.240 -0.856 1.00 91.50 95 TYR A CA 1
ATOM 741 C C . TYR A 1 95 ? 3.648 -10.957 -1.576 1.00 91.50 95 TYR A C 1
ATOM 743 O O . TYR A 1 95 ? 2.991 -10.114 -0.962 1.00 91.50 95 TYR A O 1
ATOM 751 N N . TYR A 1 96 ? 3.997 -10.764 -2.853 1.00 94.12 96 TYR A N 1
ATOM 752 C CA . TYR A 1 96 ? 3.562 -9.599 -3.619 1.00 94.12 96 TYR A CA 1
ATOM 753 C C . TYR A 1 96 ? 2.231 -9.867 -4.324 1.00 94.12 96 TYR A C 1
ATOM 755 O O . TYR A 1 96 ? 2.094 -10.810 -5.098 1.00 94.12 96 TYR A O 1
ATOM 763 N N . SER A 1 97 ? 1.262 -8.980 -4.102 1.00 90.88 97 SER A N 1
ATOM 764 C CA . SER A 1 97 ? 0.006 -8.947 -4.849 1.00 90.88 97 SER A CA 1
ATOM 765 C C . SER A 1 97 ? -0.219 -7.546 -5.409 1.00 90.88 97 SER A C 1
ATOM 767 O O . SER A 1 97 ? -0.297 -6.555 -4.674 1.00 90.88 97 SER A O 1
ATOM 769 N N . LYS A 1 98 ? -0.279 -7.451 -6.739 1.00 89.81 98 LYS A N 1
ATOM 770 C CA . LYS A 1 98 ? -0.417 -6.186 -7.463 1.00 89.81 98 LYS A CA 1
ATOM 771 C C . LYS A 1 98 ? -1.800 -5.590 -7.201 1.00 89.81 98 LYS A C 1
ATOM 773 O O . LYS A 1 98 ? -2.811 -6.225 -7.471 1.00 89.81 98 LYS A O 1
ATOM 778 N N . GLY A 1 99 ? -1.836 -4.363 -6.685 1.00 87.00 99 GLY A N 1
ATOM 779 C CA . GLY A 1 99 ? -3.083 -3.648 -6.394 1.00 87.00 99 GLY A CA 1
ATOM 780 C C . GLY A 1 99 ? -3.710 -3.919 -5.019 1.00 87.00 99 GLY A C 1
ATOM 781 O O . GLY A 1 99 ? -4.724 -3.305 -4.708 1.00 87.00 99 GLY A O 1
ATOM 782 N N . ILE A 1 100 ? -3.105 -4.748 -4.154 1.00 88.50 100 ILE A N 1
ATOM 783 C CA . ILE A 1 100 ? -3.672 -5.092 -2.829 1.00 88.50 100 ILE A CA 1
ATOM 784 C C . ILE A 1 100 ? -3.986 -3.871 -1.936 1.00 88.50 100 ILE A C 1
ATOM 786 O O . ILE A 1 100 ? -4.928 -3.905 -1.152 1.00 88.50 100 ILE A O 1
ATOM 790 N N . ASN A 1 101 ? -3.239 -2.774 -2.105 1.00 81.94 101 ASN A N 1
ATOM 791 C CA . ASN A 1 101 ? -3.422 -1.508 -1.382 1.00 81.94 101 ASN A CA 1
ATOM 792 C C . ASN A 1 101 ? -4.052 -0.388 -2.238 1.00 81.94 101 ASN A C 1
ATOM 794 O O . ASN A 1 101 ? -4.118 0.750 -1.783 1.00 81.94 101 ASN A O 1
ATOM 798 N N . SER A 1 102 ? -4.499 -0.667 -3.468 1.00 79.75 102 SER A N 1
ATOM 799 C CA . SER A 1 102 ? -5.072 0.352 -4.371 1.00 79.75 102 SER A CA 1
ATOM 800 C C . SER A 1 102 ? -6.473 0.825 -3.967 1.00 79.75 102 SER A C 1
ATOM 802 O O . SER A 1 102 ? -6.979 1.783 -4.546 1.00 79.75 102 SER A O 1
ATOM 804 N N . GLY A 1 103 ? -7.084 0.175 -2.970 1.00 71.50 103 GLY A N 1
ATOM 805 C CA . GLY A 1 103 ? -8.494 0.336 -2.629 1.00 71.50 103 GLY A CA 1
ATOM 806 C C . GLY A 1 103 ? -9.400 -0.433 -3.593 1.00 71.50 103 GLY A C 1
ATOM 807 O O . GLY A 1 103 ? -9.013 -0.748 -4.718 1.00 71.50 103 GLY A O 1
ATOM 808 N N . SER A 1 104 ? -10.622 -0.742 -3.156 1.00 67.12 104 SER A N 1
ATOM 809 C CA . SER A 1 104 ? -11.650 -1.186 -4.096 1.00 67.12 104 SER A CA 1
ATOM 810 C C . SER A 1 104 ? -12.081 0.014 -4.933 1.00 67.12 104 SER A C 1
ATOM 812 O O . SER A 1 104 ? -12.619 0.976 -4.392 1.00 67.12 104 SER A O 1
ATOM 814 N N . SER A 1 105 ? -11.851 -0.044 -6.243 1.00 60.75 105 SER A N 1
ATOM 815 C CA . SER A 1 105 ? -12.499 0.853 -7.211 1.00 60.75 105 SER A CA 1
ATOM 816 C C . SER A 1 105 ? -13.877 0.339 -7.644 1.00 60.75 105 SER A C 1
ATOM 818 O O . SER A 1 105 ? -14.461 0.903 -8.560 1.00 60.75 105 SER A O 1
ATOM 820 N N . GLY A 1 106 ? -14.367 -0.754 -7.045 1.00 53.41 106 GLY A N 1
ATOM 821 C CA . GLY A 1 106 ? -15.661 -1.338 -7.382 1.00 53.41 106 GLY A CA 1
ATOM 822 C C . GLY A 1 106 ? -16.813 -0.444 -6.938 1.00 53.41 106 GLY A C 1
ATOM 823 O O . GLY A 1 106 ? -16.792 0.099 -5.837 1.00 53.41 106 GLY A O 1
ATOM 824 N N . ASP A 1 107 ? -17.845 -0.366 -7.774 1.00 53.78 107 ASP A N 1
ATOM 825 C CA . ASP A 1 107 ? -18.964 0.591 -7.722 1.00 53.78 107 ASP A CA 1
ATOM 826 C C . ASP A 1 107 ? -19.960 0.340 -6.565 1.00 53.78 107 ASP A C 1
ATOM 828 O O . ASP A 1 107 ? -21.076 0.866 -6.537 1.00 53.78 107 ASP A O 1
ATOM 832 N N . GLY A 1 108 ? -19.561 -0.485 -5.594 1.00 51.78 108 GLY A N 1
ATOM 833 C CA . GLY A 1 108 ? -20.241 -0.628 -4.318 1.00 51.78 108 GLY A CA 1
ATOM 834 C C . GLY A 1 108 ? -20.151 0.671 -3.520 1.00 51.78 108 GLY A C 1
ATOM 835 O O . GLY A 1 108 ? -19.141 1.370 -3.538 1.00 51.78 108 GLY A O 1
ATOM 836 N N . LYS A 1 109 ? -21.218 0.991 -2.786 1.00 51.91 109 LYS A N 1
ATOM 837 C CA . LYS A 1 109 ? -21.390 2.272 -2.082 1.00 51.91 109 LYS A CA 1
ATOM 838 C C . LYS A 1 109 ? -20.582 2.385 -0.776 1.00 51.91 109 LYS A C 1
ATOM 840 O O . LYS A 1 109 ? -21.023 3.015 0.182 1.00 51.91 109 LYS A O 1
ATOM 845 N N . ASP A 1 110 ? -19.398 1.781 -0.749 1.00 55.94 110 ASP A N 1
ATOM 846 C CA . ASP A 1 110 ? -18.389 1.975 0.287 1.00 55.94 110 ASP A CA 1
ATOM 847 C C . ASP A 1 110 ? -17.626 3.277 0.001 1.00 55.94 110 ASP A C 1
ATOM 849 O O . ASP A 1 110 ? -16.444 3.267 -0.352 1.00 55.94 110 ASP A O 1
ATOM 853 N N . ASP A 1 111 ? -18.319 4.414 0.163 1.00 59.19 111 ASP A N 1
ATOM 854 C CA . ASP A 1 111 ? -17.703 5.745 0.237 1.00 59.19 111 ASP A CA 1
ATOM 855 C C . ASP A 1 111 ? -16.448 5.646 1.109 1.00 59.19 111 ASP A C 1
ATOM 857 O O . ASP A 1 111 ? -16.559 5.310 2.288 1.00 59.19 111 ASP A O 1
ATOM 861 N N . ALA A 1 112 ? -15.259 5.891 0.546 1.00 60.88 112 ALA A N 1
ATOM 862 C CA . ALA A 1 112 ? -13.986 5.553 1.185 1.00 60.88 112 ALA A CA 1
ATOM 863 C C . ALA A 1 112 ? -13.845 6.247 2.553 1.00 60.88 112 ALA A C 1
ATOM 865 O O . ALA A 1 112 ? -13.401 7.394 2.634 1.00 60.88 112 ALA A O 1
ATOM 866 N N . VAL A 1 113 ? -14.262 5.562 3.633 1.00 67.88 113 VAL A N 1
ATOM 867 C CA . VAL A 1 113 ? -14.680 6.224 4.880 1.00 67.88 113 VAL A CA 1
ATOM 868 C C . VAL A 1 113 ? -13.480 6.892 5.541 1.00 67.88 113 VAL A C 1
ATOM 870 O O . VAL A 1 113 ? -12.725 6.262 6.288 1.00 67.88 113 VAL A O 1
ATOM 873 N N . GLY A 1 114 ? -13.281 8.174 5.242 1.00 80.31 114 GLY A N 1
ATOM 874 C CA . GLY A 1 114 ? -12.103 8.916 5.662 1.00 80.31 114 GLY A CA 1
ATOM 875 C C . GLY A 1 114 ? -11.994 8.983 7.182 1.00 80.31 114 GLY A C 1
ATOM 876 O O . GLY A 1 114 ? -12.988 8.894 7.905 1.00 80.31 114 GLY A O 1
ATOM 877 N N . SER A 1 115 ? -10.783 9.194 7.694 1.00 81.94 115 SER A N 1
ATOM 878 C CA . SER A 1 115 ? -10.531 9.253 9.141 1.00 81.94 115 SER A CA 1
ATOM 879 C C . SER A 1 115 ? -11.386 10.309 9.859 1.00 81.94 115 SER A C 1
ATOM 881 O O . SER A 1 115 ? -11.680 10.152 11.040 1.00 81.94 115 SER A O 1
ATOM 883 N N . ALA A 1 116 ? -11.836 11.356 9.156 1.00 87.94 116 ALA A N 1
ATOM 884 C CA . ALA A 1 116 ? -12.832 12.305 9.656 1.00 87.94 116 ALA A CA 1
ATOM 885 C C . ALA A 1 116 ? -14.231 11.676 9.814 1.00 87.94 116 ALA A C 1
ATOM 887 O O . ALA A 1 116 ? -14.806 11.757 10.895 1.00 87.94 116 ALA A O 1
ATOM 888 N N . ALA A 1 117 ? -14.749 10.990 8.789 1.00 87.06 117 ALA A N 1
ATOM 889 C CA . ALA A 1 117 ? -16.042 10.305 8.847 1.00 87.06 117 ALA A CA 1
ATOM 890 C C . ALA A 1 117 ? -16.058 9.193 9.914 1.00 87.06 117 ALA A C 1
ATOM 892 O O . ALA A 1 117 ? -17.002 9.117 10.698 1.00 87.06 117 ALA A O 1
ATOM 893 N N . LYS A 1 118 ? -14.974 8.408 10.033 1.00 88.44 118 LYS A N 1
ATOM 894 C CA . LYS A 1 118 ? -14.817 7.392 11.094 1.00 88.44 118 LYS A CA 1
ATOM 895 C C . LYS A 1 118 ? -14.875 8.001 12.504 1.00 88.44 118 LYS A C 1
ATOM 897 O O . LYS A 1 118 ? -15.562 7.462 13.367 1.00 88.44 118 LYS A O 1
ATOM 902 N N . ARG A 1 119 ? -14.211 9.142 12.741 1.00 91.69 119 ARG A N 1
ATOM 903 C CA . ARG A 1 119 ? -14.303 9.873 14.023 1.00 91.69 119 ARG A CA 1
A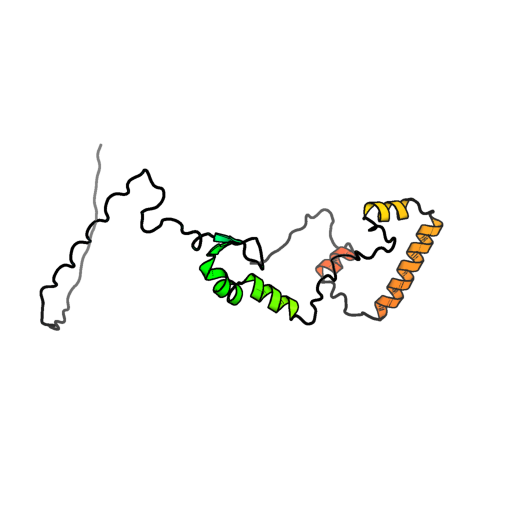TOM 904 C C . ARG A 1 119 ? -15.705 10.431 14.267 1.00 91.69 119 ARG A C 1
ATOM 906 O O . ARG A 1 119 ? -16.240 10.259 15.356 1.00 91.69 119 ARG A O 1
ATOM 913 N N . ASN A 1 120 ? -16.313 11.054 13.258 1.00 92.88 120 ASN A N 1
ATOM 914 C CA . ASN A 1 120 ? -17.648 11.643 13.370 1.00 92.88 120 ASN A CA 1
ATOM 915 C C . ASN A 1 120 ? -18.734 10.589 13.625 1.00 92.88 120 ASN A C 1
ATOM 917 O O . ASN A 1 120 ? -19.701 10.891 14.315 1.00 92.88 120 ASN A O 1
ATOM 921 N N . ALA A 1 121 ? -18.575 9.360 13.121 1.00 92.62 121 ALA A N 1
ATOM 922 C CA . ALA A 1 121 ? -19.445 8.245 13.481 1.00 92.62 121 ALA A CA 1
ATOM 923 C C . ALA A 1 121 ? -19.372 7.956 14.990 1.00 92.62 121 ALA A C 1
ATOM 925 O O . ALA A 1 121 ? -20.405 7.973 15.649 1.00 92.62 121 ALA A O 1
ATOM 926 N N . ILE A 1 122 ? -18.163 7.799 15.549 1.00 93.19 122 ILE A N 1
ATOM 927 C CA . ILE A 1 122 ? -17.947 7.546 16.987 1.00 93.19 122 ILE A CA 1
ATOM 928 C C . ILE A 1 122 ? -18.510 8.688 17.848 1.00 93.19 122 ILE A C 1
ATOM 930 O O . ILE A 1 122 ? -19.233 8.428 18.804 1.00 93.19 122 ILE A O 1
ATOM 934 N N . PHE A 1 123 ? -18.241 9.950 17.495 1.00 94.00 123 PHE A N 1
ATOM 935 C CA . PHE A 1 123 ? -18.741 11.116 18.241 1.00 94.00 123 PHE A CA 1
ATOM 936 C C . PHE A 1 123 ? -20.267 11.307 18.180 1.00 94.00 123 PHE A C 1
ATOM 938 O O . PHE A 1 123 ? -20.804 12.085 18.964 1.00 94.00 123 PHE A O 1
ATOM 945 N N . ARG A 1 124 ? -20.969 10.625 17.266 1.00 95.50 124 ARG A N 1
ATOM 946 C CA . ARG A 1 124 ? -22.438 10.653 17.157 1.00 95.50 124 ARG A CA 1
ATOM 947 C C . ARG A 1 124 ? -23.132 9.481 17.860 1.00 95.50 124 ARG A C 1
ATOM 949 O O . ARG A 1 124 ? -24.359 9.462 17.882 1.00 95.50 124 ARG A O 1
ATOM 956 N N . MET A 1 125 ? -22.384 8.524 18.410 1.00 95.94 125 MET A N 1
ATOM 957 C CA . MET A 1 125 ? -22.945 7.404 19.173 1.00 95.94 125 MET A CA 1
ATOM 958 C C . MET A 1 125 ? -23.402 7.870 20.557 1.00 95.94 125 MET A C 1
ATOM 960 O O . MET A 1 125 ? -22.738 8.686 21.198 1.00 95.94 125 MET A O 1
ATOM 964 N N . SER A 1 126 ? -24.487 7.292 21.071 1.00 97.50 126 SER A N 1
ATOM 965 C CA . SER A 1 126 ? -24.796 7.389 22.495 1.00 97.50 126 SER A CA 1
ATOM 966 C C . SER A 1 126 ? -23.759 6.640 23.342 1.00 97.50 126 SER A C 1
ATOM 968 O O . SER A 1 126 ? -23.073 5.723 22.881 1.00 97.50 126 SER A O 1
ATOM 970 N N . VAL A 1 127 ? -23.687 6.987 24.630 1.00 95.94 127 VAL A N 1
ATOM 971 C CA . VAL A 1 127 ? -22.812 6.317 25.609 1.00 95.94 127 VAL A CA 1
ATOM 972 C C . VAL A 1 127 ? -23.065 4.801 25.651 1.00 95.94 127 VAL A C 1
ATOM 974 O O . VAL A 1 127 ? -22.116 4.021 25.721 1.00 95.94 127 VAL A O 1
ATOM 977 N N . GLN A 1 128 ? -24.326 4.365 25.540 1.00 97.56 128 GLN A N 1
ATOM 978 C CA . GLN A 1 128 ? -24.688 2.943 25.538 1.00 97.56 128 GLN A CA 1
ATOM 979 C C . GLN A 1 128 ? -24.178 2.215 24.286 1.00 97.56 128 GLN A C 1
ATOM 981 O O . GLN A 1 128 ? -23.551 1.160 24.399 1.00 97.56 128 GLN A O 1
ATOM 986 N N . GLU A 1 129 ? -24.377 2.789 23.096 1.00 96.94 129 GLU A N 1
ATOM 987 C CA . GLU A 1 129 ? -23.879 2.211 21.840 1.00 96.94 129 GLU A CA 1
ATOM 988 C C . GLU A 1 129 ? -22.346 2.157 21.814 1.00 96.94 129 GLU A C 1
ATOM 990 O O . GLU A 1 129 ? -21.769 1.165 21.363 1.00 96.94 129 GLU A O 1
ATOM 995 N N . PHE A 1 130 ? -21.675 3.188 22.341 1.00 97.06 130 PHE A N 1
ATOM 996 C CA . PHE A 1 130 ? -20.217 3.230 22.459 1.00 97.06 130 PHE A CA 1
ATOM 997 C C . PHE A 1 130 ? -19.684 2.132 23.393 1.00 97.06 130 PHE A C 1
ATOM 999 O O . PHE A 1 130 ? -18.750 1.412 23.031 1.00 97.06 130 PHE A O 1
ATOM 1006 N N . HIS A 1 131 ? -20.312 1.914 24.555 1.00 97.25 131 HIS A N 1
ATOM 1007 C CA . HIS A 1 131 ? -19.979 0.776 25.419 1.00 97.25 131 HIS A CA 1
ATOM 1008 C C . HIS A 1 131 ? -20.250 -0.575 24.737 1.00 97.25 131 HIS A C 1
ATOM 1010 O O . HIS A 1 131 ? -19.433 -1.490 24.862 1.00 97.25 131 HIS A O 1
ATOM 1016 N N . GLY A 1 132 ? -21.331 -0.697 23.959 1.00 97.38 132 GLY A N 1
ATOM 1017 C CA . GLY A 1 132 ? -21.621 -1.885 23.150 1.00 97.38 132 GLY A CA 1
ATOM 1018 C C . GLY A 1 132 ? -20.556 -2.165 22.081 1.00 97.38 132 GLY A C 1
ATOM 1019 O O . GLY A 1 132 ? -20.137 -3.312 21.906 1.00 97.38 132 GLY A O 1
ATOM 1020 N N . LEU A 1 133 ? -20.056 -1.126 21.405 1.00 96.31 133 LEU A N 1
ATOM 1021 C CA . LEU A 1 133 ? -18.942 -1.219 20.457 1.00 96.31 133 LEU A CA 1
ATOM 1022 C C . LEU A 1 133 ? -17.644 -1.660 21.151 1.00 96.31 133 LEU A C 1
ATOM 1024 O O . LEU A 1 133 ? -16.990 -2.591 20.682 1.00 96.31 133 LEU A O 1
ATOM 1028 N N . LEU A 1 134 ? -17.300 -1.060 22.295 1.00 96.62 134 LEU A N 1
ATOM 1029 C CA . LEU A 1 134 ? -16.142 -1.476 23.095 1.00 96.62 134 LEU A CA 1
ATOM 1030 C C . LEU A 1 134 ? -16.254 -2.933 23.571 1.00 96.62 134 LEU A C 1
ATOM 1032 O O . LEU A 1 134 ? -15.250 -3.644 23.588 1.00 96.62 134 LEU A O 1
ATOM 1036 N N . GLY A 1 135 ? -17.458 -3.398 23.917 1.00 97.19 135 GLY A N 1
ATOM 1037 C CA . GLY A 1 135 ? -17.728 -4.800 24.248 1.00 97.19 135 GLY A CA 1
ATOM 1038 C C . GLY A 1 135 ? -17.418 -5.744 23.084 1.00 97.19 135 GLY A C 1
ATOM 1039 O O . GLY A 1 135 ? -16.662 -6.699 23.257 1.00 97.19 135 GLY A O 1
ATOM 1040 N N . LYS A 1 136 ? -17.919 -5.432 21.880 1.00 97.12 136 LYS A N 1
ATOM 1041 C CA . LYS A 1 136 ? -17.642 -6.201 20.650 1.00 97.12 136 LYS A CA 1
ATOM 1042 C C . LYS A 1 136 ? -16.144 -6.249 20.324 1.00 97.12 136 LYS A C 1
ATOM 1044 O O . LYS A 1 136 ? -15.619 -7.326 20.056 1.00 97.12 136 LYS A O 1
ATOM 1049 N N . ILE A 1 137 ? -15.449 -5.110 20.405 1.00 95.62 137 ILE A N 1
ATOM 1050 C CA . ILE A 1 137 ? -13.998 -5.020 20.159 1.00 95.62 137 ILE A CA 1
ATOM 1051 C C . ILE A 1 137 ? -13.219 -5.899 21.148 1.00 95.62 137 ILE A C 1
ATOM 1053 O O . ILE A 1 137 ? -12.352 -6.662 20.729 1.00 95.62 137 ILE A O 1
ATOM 1057 N N . LYS A 1 138 ? -13.547 -5.840 22.448 1.00 93.06 138 LYS A N 1
ATOM 1058 C CA . LYS A 1 138 ? -12.902 -6.673 23.478 1.00 93.06 138 LYS A CA 1
ATOM 1059 C C . LYS A 1 138 ? -13.136 -8.167 23.248 1.00 93.06 138 LYS A C 1
ATOM 1061 O O . LYS A 1 138 ? -12.181 -8.931 23.321 1.00 93.06 138 LYS A O 1
ATOM 1066 N N . LEU A 1 139 ? -14.370 -8.570 22.933 1.00 94.88 139 LEU A N 1
ATOM 1067 C CA . LEU A 1 139 ? -14.727 -9.968 22.669 1.00 94.88 139 LEU A CA 1
ATOM 1068 C C . LEU A 1 139 ? -13.915 -10.537 21.495 1.00 94.88 139 LEU A C 1
ATOM 1070 O O . LEU A 1 139 ? -13.285 -11.585 21.631 1.00 94.88 139 LEU A O 1
ATOM 1074 N N . ILE A 1 140 ? -13.874 -9.812 20.372 1.00 92.00 140 ILE A N 1
ATOM 1075 C CA . ILE A 1 140 ? -13.115 -10.205 19.176 1.00 92.00 140 ILE A CA 1
ATOM 1076 C C . ILE A 1 140 ? -11.609 -10.249 19.472 1.00 92.00 140 ILE A C 1
ATOM 1078 O O . ILE A 1 140 ? -10.944 -11.217 19.106 1.00 92.00 140 ILE A O 1
ATOM 1082 N N . HIS A 1 141 ? -11.072 -9.249 20.179 1.00 87.88 141 HIS A N 1
ATOM 1083 C CA . HIS A 1 141 ? -9.664 -9.232 20.580 1.00 87.88 141 HIS A CA 1
ATOM 1084 C C . HIS A 1 141 ? -9.304 -10.451 21.439 1.00 87.88 141 HIS A C 1
ATOM 1086 O O . HIS A 1 141 ? -8.320 -11.127 21.148 1.00 87.88 141 HIS A O 1
ATOM 1092 N N . SER A 1 142 ? -10.095 -10.767 22.470 1.00 87.25 142 SER A N 1
ATOM 1093 C CA . SER A 1 142 ? -9.863 -11.944 23.315 1.00 87.25 142 SER A CA 1
ATOM 1094 C C . SER A 1 142 ? -9.876 -13.241 22.501 1.00 87.25 142 SER A C 1
ATOM 1096 O O . SER A 1 142 ? -8.931 -14.019 22.616 1.00 87.25 142 SER A O 1
ATOM 1098 N N . ALA A 1 143 ? -10.866 -13.436 21.624 1.00 86.44 143 ALA A N 1
ATOM 1099 C CA . ALA A 1 143 ? -10.955 -14.623 20.770 1.00 86.44 143 ALA A CA 1
ATOM 1100 C C . ALA A 1 143 ? -9.743 -14.783 19.828 1.00 86.44 143 ALA A C 1
ATOM 1102 O O . ALA A 1 143 ? -9.188 -15.874 19.722 1.00 86.44 143 ALA A O 1
ATOM 1103 N N . ILE A 1 144 ? -9.291 -13.702 19.182 1.00 83.31 144 ILE A N 1
ATOM 1104 C CA . ILE A 1 144 ? -8.143 -13.740 18.257 1.00 83.31 144 ILE A CA 1
ATOM 1105 C C . ILE A 1 144 ? -6.81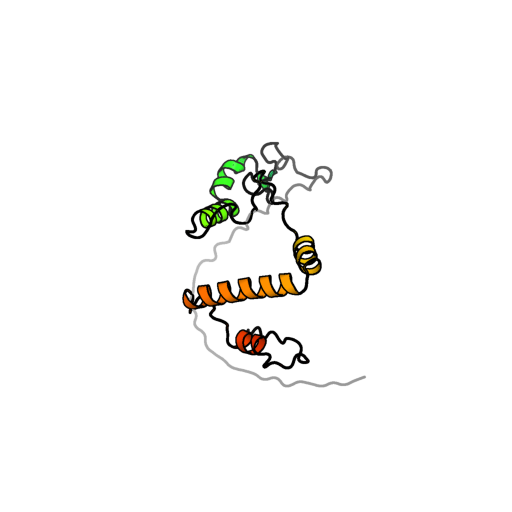3 -13.889 19.012 1.00 83.31 144 ILE A C 1
ATOM 1107 O O . ILE A 1 144 ? -5.913 -14.579 18.536 1.00 83.31 144 ILE A O 1
ATOM 1111 N N . SER A 1 145 ? -6.682 -13.291 20.202 1.00 74.12 145 SER A N 1
ATOM 1112 C CA . SER A 1 145 ? -5.422 -13.281 20.963 1.00 74.12 145 SER A CA 1
ATOM 1113 C C . SER A 1 145 ? -4.903 -14.677 21.333 1.00 74.12 145 SER A C 1
ATOM 1115 O O . SER A 1 145 ? -3.694 -14.871 21.423 1.00 74.12 145 SER A O 1
ATOM 1117 N N . MET A 1 146 ? -5.792 -15.669 21.465 1.00 67.69 146 MET A N 1
ATOM 1118 C CA . MET A 1 146 ? -5.419 -17.070 21.704 1.00 67.69 146 MET A CA 1
ATOM 1119 C C . MET A 1 146 ? -4.891 -17.795 20.454 1.00 67.69 146 MET A C 1
ATOM 1121 O O . MET A 1 146 ? -4.156 -18.770 20.584 1.00 67.69 146 MET A O 1
ATOM 1125 N N . VAL A 1 147 ? -5.248 -17.333 19.251 1.00 67.88 147 VAL A N 1
ATOM 1126 C CA . VAL A 1 147 ? -4.889 -17.968 17.967 1.00 67.88 147 VAL A CA 1
ATOM 1127 C C . VAL A 1 147 ? -3.518 -17.505 17.464 1.00 67.88 147 VAL A C 1
ATOM 1129 O O . VAL A 1 147 ? -2.873 -18.206 16.689 1.00 67.88 147 VAL A O 1
ATOM 1132 N N . LEU A 1 148 ? -3.035 -16.345 17.928 1.00 66.00 148 LEU A N 1
ATOM 1133 C CA . LEU A 1 148 ? -1.780 -15.738 17.474 1.00 66.00 148 LEU A CA 1
ATOM 1134 C C . LEU A 1 148 ? -0.785 -15.409 18.615 1.00 66.00 148 LEU A C 1
ATOM 1136 O O . LEU A 1 148 ? -0.374 -14.252 18.740 1.00 66.00 148 LEU A O 1
ATOM 1140 N N . PRO A 1 149 ? -0.297 -16.389 19.412 1.00 58.06 149 PRO A N 1
ATOM 1141 C CA . PRO A 1 149 ? 0.609 -16.125 20.543 1.00 58.06 149 PRO A CA 1
ATOM 1142 C C . PRO A 1 149 ? 1.965 -15.495 20.179 1.00 58.06 149 PRO A C 1
ATOM 1144 O O . PRO A 1 149 ? 2.723 -15.116 21.071 1.00 58.06 149 PRO A O 1
ATOM 1147 N N . HIS A 1 150 ? 2.321 -15.446 18.891 1.00 56.22 150 HIS A N 1
ATOM 1148 C CA . HIS A 1 150 ? 3.616 -14.962 18.393 1.00 56.22 150 HIS A CA 1
ATOM 1149 C C . HIS A 1 150 ? 3.495 -13.873 17.309 1.00 56.22 150 HIS A C 1
ATOM 1151 O O . HIS A 1 150 ? 4.517 -13.420 16.799 1.00 56.22 150 HIS A O 1
ATOM 1157 N N . SER A 1 151 ? 2.288 -13.398 16.957 1.00 58.69 151 SER A N 1
ATOM 1158 C CA . SER A 1 151 ? 2.147 -12.327 15.945 1.00 58.69 151 SER A CA 1
ATOM 1159 C C . SER A 1 151 ? 2.600 -10.952 16.443 1.00 58.69 151 SER A C 1
ATOM 1161 O O . SER A 1 151 ? 2.653 -10.004 15.663 1.00 58.69 151 SER A O 1
ATOM 1163 N N . TYR A 1 152 ? 2.910 -10.830 17.735 1.00 58.25 152 TYR A N 1
ATOM 1164 C CA . TYR A 1 152 ? 3.510 -9.645 18.324 1.00 58.25 152 TYR A CA 1
ATOM 1165 C C . TYR A 1 152 ? 4.735 -10.025 19.169 1.00 58.25 152 TYR A C 1
ATOM 1167 O O . TYR A 1 152 ? 4.676 -10.170 20.387 1.00 58.25 152 TYR A O 1
ATOM 1175 N N . LEU A 1 153 ? 5.904 -10.099 18.529 1.00 61.25 153 LEU A N 1
ATOM 1176 C CA . LEU A 1 153 ? 7.158 -9.845 19.241 1.00 61.25 153 LEU A CA 1
ATOM 1177 C C . LEU A 1 153 ? 7.204 -8.351 19.590 1.00 61.25 153 LEU A C 1
ATOM 1179 O O . LEU A 1 153 ? 7.851 -7.570 18.901 1.00 61.25 153 LEU A O 1
ATOM 1183 N N . VAL A 1 154 ? 6.470 -7.940 20.631 1.00 66.50 154 VAL A N 1
ATOM 1184 C CA . VAL A 1 154 ? 6.572 -6.595 21.216 1.00 66.50 154 VAL A CA 1
ATOM 1185 C C . VAL A 1 154 ? 7.968 -6.480 21.826 1.00 66.50 154 VAL A C 1
ATOM 1187 O O . VAL A 1 154 ? 8.243 -7.167 22.812 1.00 66.50 154 VAL A O 1
ATOM 1190 N N . PRO A 1 155 ? 8.865 -5.635 21.279 1.00 72.12 155 PRO A N 1
ATOM 1191 C CA . PRO A 1 155 ? 10.194 -5.486 21.843 1.00 72.12 155 PRO A CA 1
ATOM 1192 C C . PRO A 1 155 ? 10.107 -4.909 23.250 1.00 72.12 155 PRO A C 1
ATOM 1194 O O . PRO A 1 155 ? 9.176 -4.177 23.596 1.00 72.12 155 PRO A O 1
ATOM 1197 N N . ASP A 1 156 ? 11.132 -5.177 24.046 1.00 70.75 156 ASP A N 1
ATOM 1198 C CA . ASP A 1 156 ? 11.184 -4.812 25.459 1.00 70.75 156 ASP A CA 1
ATOM 1199 C C . ASP A 1 156 ? 10.952 -3.300 25.698 1.00 70.75 156 ASP A C 1
ATOM 1201 O O . ASP A 1 156 ? 10.301 -2.894 26.662 1.00 70.75 156 ASP A O 1
ATOM 1205 N N . ALA A 1 157 ? 11.398 -2.455 24.758 1.00 70.19 157 ALA A N 1
ATOM 1206 C CA . ALA A 1 157 ? 11.129 -1.015 24.725 1.00 70.19 157 ALA A CA 1
ATOM 1207 C C . ALA A 1 157 ? 9.637 -0.676 24.525 1.00 70.19 157 ALA A C 1
ATOM 1209 O O . ALA A 1 157 ? 9.084 0.153 25.251 1.00 70.19 157 ALA A O 1
ATOM 1210 N N . CYS A 1 158 ? 8.960 -1.344 23.589 1.00 69.25 158 CYS A N 1
ATOM 1211 C CA . CYS A 1 158 ? 7.528 -1.173 23.345 1.00 69.25 158 CYS A CA 1
ATOM 1212 C C . CYS A 1 158 ? 6.692 -1.697 24.521 1.00 69.25 158 CYS A C 1
ATOM 1214 O O . CYS A 1 158 ? 5.710 -1.059 24.893 1.00 69.25 158 CYS A O 1
ATOM 1216 N N . SER A 1 159 ? 7.111 -2.788 25.172 1.00 74.69 159 SER A N 1
ATOM 1217 C CA . SER A 1 159 ?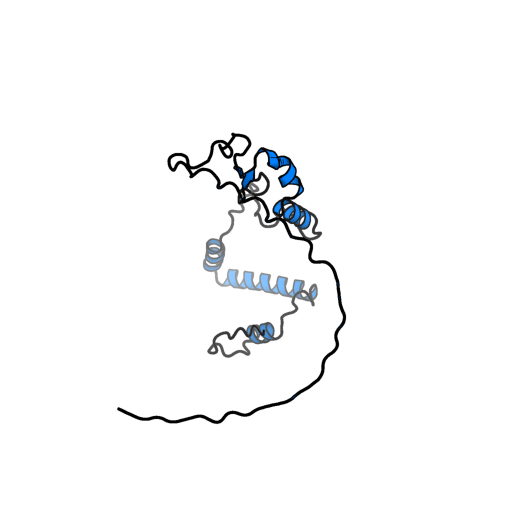 6.487 -3.269 26.414 1.00 74.69 159 SER A CA 1
ATOM 1218 C C . SER A 1 159 ? 6.590 -2.227 27.536 1.00 74.69 159 SER A C 1
ATOM 1220 O O . SER A 1 159 ? 5.596 -1.923 28.198 1.00 74.69 159 SER A O 1
ATOM 1222 N N . LYS A 1 160 ? 7.763 -1.603 27.713 1.00 77.44 160 LYS A N 1
ATOM 1223 C CA . LYS A 1 160 ? 7.976 -0.521 28.694 1.00 77.44 160 LYS A CA 1
ATOM 1224 C C . LYS A 1 160 ? 7.119 0.715 28.389 1.00 77.44 160 LYS A C 1
ATOM 1226 O O . LYS A 1 160 ? 6.560 1.293 29.320 1.00 77.44 160 LYS A O 1
ATOM 1231 N N . TRP A 1 161 ? 6.945 1.069 27.112 1.00 72.12 161 TRP A N 1
ATOM 1232 C CA . TRP A 1 161 ? 6.063 2.160 26.676 1.00 72.12 161 TRP A CA 1
ATOM 1233 C C . TRP A 1 161 ? 4.575 1.865 26.922 1.00 72.12 161 TRP A C 1
ATOM 1235 O O . TRP A 1 161 ? 3.889 2.662 27.563 1.00 72.12 161 TRP A O 1
ATOM 1245 N N . LEU A 1 162 ? 4.076 0.708 26.470 1.00 73.75 162 LEU A N 1
ATOM 1246 C CA . LEU A 1 162 ? 2.672 0.298 26.623 1.00 73.75 162 LEU A CA 1
ATOM 1247 C C . LEU A 1 162 ? 2.258 0.199 28.098 1.00 73.75 162 LEU A C 1
ATOM 1249 O O . LEU A 1 162 ? 1.197 0.688 28.477 1.00 73.75 162 LEU A O 1
ATOM 1253 N N . ASN A 1 163 ? 3.130 -0.353 28.946 1.00 76.19 163 ASN A N 1
ATOM 1254 C CA . ASN A 1 163 ? 2.915 -0.457 30.392 1.00 76.19 163 ASN A CA 1
ATOM 1255 C C . ASN A 1 163 ? 3.208 0.850 31.162 1.00 76.19 163 ASN A C 1
ATOM 1257 O O . ASN A 1 163 ? 3.293 0.827 32.387 1.00 76.19 163 ASN A O 1
ATOM 1261 N N . GLN A 1 164 ? 3.386 1.980 30.464 1.00 67.94 164 GLN A N 1
ATOM 1262 C CA . GLN A 1 164 ? 3.627 3.317 31.031 1.00 67.94 164 GLN A CA 1
ATOM 1263 C C . GLN A 1 164 ? 4.829 3.395 32.000 1.00 67.94 164 GLN A C 1
ATOM 1265 O O . GLN A 1 164 ? 4.901 4.290 32.836 1.00 67.94 164 GLN A O 1
ATOM 1270 N N . ARG A 1 165 ? 5.817 2.497 31.861 1.00 62.19 165 ARG A N 1
ATOM 1271 C CA . ARG A 1 165 ? 7.048 2.450 32.678 1.00 62.19 165 ARG A CA 1
ATOM 1272 C C . ARG A 1 165 ? 8.131 3.422 32.186 1.00 62.19 165 ARG A C 1
ATOM 1274 O O . ARG A 1 165 ? 9.320 3.139 32.302 1.00 62.19 165 ARG A O 1
ATOM 1281 N N . LEU A 1 166 ? 7.720 4.540 31.596 1.00 62.53 166 LEU A N 1
ATOM 1282 C CA . LEU A 1 166 ? 8.589 5.580 31.052 1.00 62.53 166 LEU A CA 1
ATOM 1283 C C . LEU A 1 166 ? 8.069 6.937 31.523 1.00 62.53 166 LEU A C 1
ATOM 1285 O O . LEU A 1 166 ? 6.880 7.225 31.375 1.00 62.53 166 LEU A O 1
ATOM 1289 N N . ASP A 1 167 ? 8.954 7.772 32.070 1.00 64.62 167 ASP A N 1
ATOM 1290 C CA . ASP A 1 167 ? 8.593 9.147 32.408 1.00 64.62 167 ASP A CA 1
ATOM 1291 C C . ASP A 1 167 ? 8.310 9.926 31.117 1.00 64.62 167 ASP A C 1
ATOM 1293 O O . ASP A 1 167 ? 9.205 10.175 30.309 1.00 64.62 167 ASP A O 1
ATOM 1297 N N . ARG A 1 168 ? 7.048 10.331 30.939 1.00 63.50 168 ARG A N 1
ATOM 1298 C CA . ARG A 1 168 ? 6.575 11.113 29.787 1.00 63.50 168 ARG A CA 1
ATOM 1299 C C . ARG A 1 168 ? 7.202 12.510 29.693 1.00 63.50 168 ARG A C 1
ATOM 1301 O O . ARG A 1 168 ? 6.983 13.189 28.695 1.00 63.50 168 ARG A O 1
ATOM 1308 N N . LYS A 1 169 ? 7.961 12.946 30.703 1.00 66.81 169 LYS A N 1
ATOM 1309 C CA . LYS A 1 169 ? 8.758 14.183 30.683 1.00 66.81 169 LYS A CA 1
ATOM 1310 C C . LYS A 1 169 ? 10.105 14.024 29.973 1.00 66.81 169 LYS A C 1
ATOM 1312 O O . LYS A 1 169 ? 10.712 15.034 29.630 1.00 66.81 169 LYS A O 1
ATOM 1317 N N . LEU A 1 170 ? 10.590 12.797 29.761 1.00 59.19 170 LEU A N 1
ATOM 1318 C CA . LEU A 1 170 ? 11.859 12.555 29.073 1.00 59.19 170 LEU A CA 1
ATOM 1319 C C . LEU A 1 170 ? 11.642 12.544 27.547 1.00 59.19 170 LEU A C 1
ATOM 1321 O O . LEU A 1 170 ? 10.913 11.684 27.047 1.00 59.19 170 LEU A O 1
ATOM 1325 N N . PRO A 1 171 ? 12.263 13.464 26.780 1.00 59.34 171 PRO A N 1
ATOM 1326 C CA . PRO A 1 171 ? 12.135 13.477 25.327 1.00 59.34 171 PRO A CA 1
ATOM 1327 C C . PRO A 1 171 ? 12.794 12.236 24.718 1.00 59.34 171 PRO A C 1
ATOM 1329 O O . PRO A 1 171 ? 13.885 11.839 25.130 1.00 59.34 171 PRO A O 1
ATOM 1332 N N . TYR A 1 172 ? 12.148 11.644 23.712 1.00 62.78 172 TYR A N 1
ATOM 1333 C CA . TYR A 1 172 ? 12.605 10.430 23.029 1.00 62.78 172 TYR A CA 1
ATOM 1334 C C . TYR A 1 172 ? 14.063 10.552 22.549 1.00 62.78 172 TYR A C 1
ATOM 1336 O O . TYR A 1 172 ? 14.376 11.388 21.706 1.00 62.78 172 TYR A O 1
ATOM 1344 N N . GLN A 1 173 ? 14.953 9.728 23.113 1.00 62.62 173 GLN A N 1
ATOM 1345 C CA . GLN A 1 173 ? 16.369 9.658 22.739 1.00 62.62 173 GLN A CA 1
ATOM 1346 C C . GLN A 1 173 ? 16.601 8.420 21.872 1.00 62.62 173 GLN A C 1
ATOM 1348 O O . GLN A 1 173 ? 16.835 7.324 22.389 1.00 62.62 173 GLN A O 1
ATOM 1353 N N . GLU A 1 174 ? 16.515 8.585 20.554 1.00 60.34 174 GLU A N 1
ATOM 1354 C CA . GLU A 1 174 ? 16.736 7.496 19.605 1.00 60.34 174 GLU A CA 1
ATOM 1355 C C . GLU A 1 174 ? 18.230 7.182 19.478 1.00 60.34 174 GLU A C 1
ATOM 1357 O O . GLU A 1 174 ? 18.985 7.849 18.770 1.00 60.34 174 GLU A O 1
ATOM 1362 N N . LYS A 1 175 ? 18.675 6.157 20.208 1.00 60.56 175 LYS A N 1
ATOM 1363 C CA . LYS A 1 175 ? 20.068 5.700 20.207 1.00 60.56 175 LYS A CA 1
ATOM 1364 C C . LYS A 1 175 ? 20.353 4.833 18.979 1.00 60.56 175 LYS A C 1
ATOM 1366 O O . LYS A 1 175 ? 20.554 3.627 19.110 1.00 60.56 175 LYS A O 1
ATOM 1371 N N . HIS A 1 176 ? 20.388 5.447 17.800 1.00 48.44 176 HIS A N 1
ATOM 1372 C CA . HIS A 1 176 ? 21.039 4.845 16.640 1.00 48.44 176 HIS A CA 1
ATOM 1373 C C . HIS A 1 176 ? 22.538 4.703 16.947 1.00 48.44 176 HIS A C 1
ATOM 1375 O O . HIS A 1 176 ? 23.294 5.670 16.872 1.00 48.44 176 HIS A O 1
ATOM 1381 N N . ALA A 1 177 ? 22.946 3.506 17.372 1.00 43.50 177 ALA A N 1
ATOM 1382 C CA . ALA A 1 177 ? 24.352 3.163 17.528 1.00 43.50 177 ALA A CA 1
ATOM 1383 C C . ALA A 1 177 ? 25.004 3.039 16.143 1.00 43.50 177 ALA A C 1
ATOM 1385 O O . ALA A 1 177 ? 24.415 2.441 15.239 1.00 43.50 177 ALA A O 1
ATOM 1386 N N . MET A 1 178 ? 26.197 3.623 16.008 1.00 36.75 178 MET A N 1
ATOM 1387 C CA . MET A 1 178 ? 27.109 3.416 14.876 1.00 36.75 178 MET A CA 1
ATOM 1388 C C . MET A 1 178 ? 27.977 2.179 15.116 1.00 36.75 178 MET A C 1
ATOM 1390 O O . MET A 1 178 ? 28.264 1.912 16.306 1.00 36.75 178 MET A O 1
#

pLDDT: mean 70.69, std 21.53, range [28.83, 97.56]